Protein AF-A0A432V894-F1 (afdb_monomer)

Mean predicted aligned error: 10.82 Å

pLDDT: mean 79.36, std 17.81, range [42.53, 96.25]

Sequence (96 aa):
MSKANSSPTHTPSDAGKRVIPPALLRAILLACRISGTRQGAPARCRRQICRKERRCRATLDKAGDLHCPGGLKAETTDEVFDMLLFLYLLGQKRPI

Radius of gyration: 18.39 Å; Cα contacts (8 Å, |Δi|>4): 78; chains: 1; bounding box: 32×55×52 Å

Solvent-accessible surface area (backbone atoms only — not comparable to full-atom values): 5893 Å² total; per-residue (Å²): 139,85,83,84,82,82,76,83,80,81,73,83,77,84,67,75,82,76,76,74,53,70,68,59,51,52,50,52,52,49,36,43,21,53,41,26,29,75,73,44,23,10,76,61,26,76,52,64,67,24,44,74,69,61,37,37,78,56,42,65,50,95,88,66,48,84,46,46,89,33,51,73,58,77,67,36,56,57,55,32,49,51,53,52,50,50,53,52,54,59,61,68,75,54,86,132

Nearest PDB structures (foldseek):
  2zqk-assembly1_N  TM=4.034E-01  e=3.137E+00  Escherichia coli O157:H7

Foldseek 3Di:
DDDDDDDDDPDPPPPPPPPDPPVVLVLLQVLLFVLCLVVQLLVQAPDVVSVVVSTFPWDADPVRDTDTRSDDDPVSVVSSVVVVVVVVVVVVPDDD

Structure (mmCIF, N/CA/C/O backbone):
data_AF-A0A432V894-F1
#
_entry.id   AF-A0A432V894-F1
#
loop_
_atom_site.group_PDB
_atom_site.id
_atom_site.type_symbol
_atom_site.label_atom_id
_atom_site.label_alt_id
_atom_site.label_comp_id
_atom_site.label_asym_id
_atom_site.label_entity_id
_atom_site.label_seq_id
_atom_site.pdbx_PDB_ins_code
_atom_site.Cartn_x
_atom_site.Cartn_y
_atom_site.Cartn_z
_atom_site.occupancy
_atom_site.B_iso_or_equiv
_atom_site.auth_seq_id
_atom_site.auth_comp_id
_atom_site.auth_asym_id
_atom_site.auth_atom_id
_atom_site.pdbx_PDB_model_num
ATOM 1 N N . MET A 1 1 ? 4.468 -43.523 -27.314 1.00 42.53 1 MET A N 1
ATOM 2 C CA . MET A 1 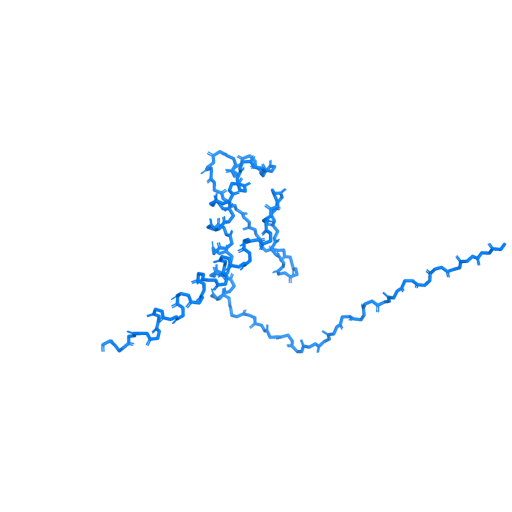1 ? 4.256 -43.636 -25.854 1.00 42.53 1 MET A CA 1
ATOM 3 C C . MET A 1 1 ? 4.014 -42.235 -25.305 1.00 42.53 1 MET A C 1
ATOM 5 O O . MET A 1 1 ? 4.971 -41.515 -25.061 1.00 42.53 1 MET A O 1
ATOM 9 N N . SER A 1 2 ? 2.753 -41.814 -25.201 1.00 43.56 2 SER A N 1
ATOM 10 C CA . SER A 1 2 ? 2.384 -40.463 -24.754 1.00 43.56 2 SER A CA 1
ATOM 11 C C . SER A 1 2 ? 2.003 -40.510 -23.276 1.00 43.56 2 SER A C 1
ATOM 13 O O . SER A 1 2 ? 1.021 -41.157 -22.922 1.00 43.56 2 SER A O 1
ATOM 15 N N . LYS A 1 3 ? 2.783 -39.863 -22.405 1.00 44.00 3 LYS A N 1
ATOM 16 C CA . LYS A 1 3 ? 2.411 -39.653 -20.999 1.00 44.00 3 LYS A CA 1
ATOM 17 C C . LYS A 1 3 ? 1.616 -38.352 -20.903 1.00 44.00 3 LYS A C 1
ATOM 19 O O . LYS A 1 3 ? 2.179 -37.274 -21.068 1.00 44.00 3 LYS A O 1
ATOM 24 N N . ALA A 1 4 ? 0.310 -38.467 -20.674 1.00 45.47 4 ALA A N 1
ATOM 25 C CA . ALA A 1 4 ? -0.543 -37.346 -20.302 1.00 45.47 4 ALA A CA 1
ATOM 26 C C . ALA A 1 4 ? -0.243 -36.973 -18.841 1.00 45.47 4 ALA A C 1
ATOM 28 O O . ALA A 1 4 ? -0.442 -37.787 -17.942 1.00 45.47 4 ALA A O 1
ATOM 29 N N . ASN A 1 5 ? 0.283 -35.768 -18.615 1.00 46.72 5 ASN A N 1
ATOM 30 C CA . ASN A 1 5 ? 0.465 -35.200 -17.282 1.00 46.72 5 ASN A CA 1
ATOM 31 C C . ASN A 1 5 ? -0.824 -34.464 -16.899 1.00 46.72 5 ASN A C 1
ATOM 33 O O . ASN A 1 5 ? -1.107 -33.383 -17.414 1.00 46.72 5 ASN A O 1
ATOM 37 N N . SER A 1 6 ? -1.615 -35.068 -16.017 1.00 44.97 6 SER A N 1
ATOM 38 C CA . SER A 1 6 ? -2.807 -34.462 -15.428 1.00 44.97 6 SER A CA 1
ATOM 39 C C . SER A 1 6 ? -2.374 -33.506 -14.314 1.00 44.97 6 SER A C 1
ATOM 41 O O . SER A 1 6 ? -2.030 -33.935 -13.214 1.00 44.97 6 SER A O 1
ATOM 43 N N . SER A 1 7 ? -2.360 -32.205 -14.595 1.00 48.00 7 SER A N 1
ATOM 44 C CA . SER A 1 7 ? -2.229 -31.180 -13.555 1.00 48.00 7 SER A CA 1
ATOM 45 C C . SER A 1 7 ? -3.495 -31.161 -12.686 1.00 48.00 7 SER A C 1
ATOM 47 O O . SER A 1 7 ? -4.595 -31.251 -13.237 1.00 48.00 7 SER A O 1
ATOM 49 N N . PRO A 1 8 ? -3.388 -31.032 -11.351 1.00 45.72 8 PRO A N 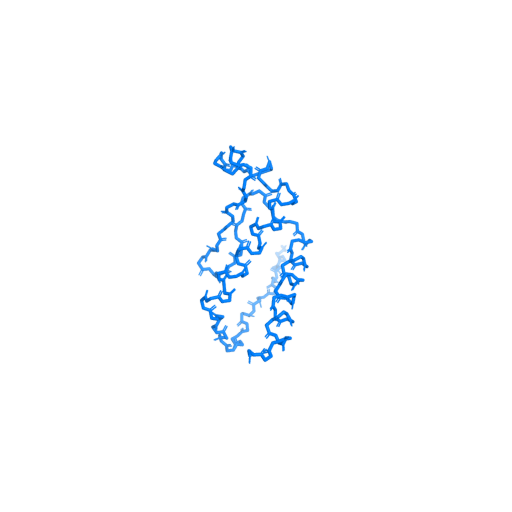1
ATOM 50 C CA . PRO A 1 8 ? -4.552 -30.973 -10.483 1.00 45.72 8 PRO A CA 1
ATOM 51 C C . PRO A 1 8 ? -5.294 -29.652 -10.700 1.00 45.72 8 PRO A C 1
ATOM 53 O O . PRO A 1 8 ? -4.741 -28.560 -10.560 1.00 45.72 8 PRO A O 1
ATOM 56 N N . THR A 1 9 ? -6.565 -29.767 -11.065 1.00 46.53 9 THR A N 1
ATOM 57 C CA . THR A 1 9 ? -7.508 -28.664 -11.202 1.00 46.53 9 THR A CA 1
ATOM 58 C C . THR A 1 9 ? -7.738 -28.053 -9.820 1.00 46.53 9 THR A C 1
ATOM 60 O O . THR A 1 9 ? -8.415 -28.645 -8.982 1.00 46.53 9 THR A O 1
ATOM 63 N N . HIS A 1 10 ? -7.167 -26.876 -9.555 1.00 47.16 10 HIS A N 1
ATOM 64 C CA . HIS A 1 10 ? -7.575 -26.058 -8.415 1.00 47.16 10 HIS A CA 1
ATOM 65 C C . HIS A 1 10 ? -9.043 -25.663 -8.616 1.00 47.16 10 HIS A C 1
ATOM 67 O O . HIS A 1 10 ? -9.355 -24.748 -9.372 1.00 47.16 10 HIS A O 1
ATOM 73 N N . THR A 1 11 ? -9.954 -26.372 -7.954 1.00 46.50 11 THR A N 1
ATOM 74 C CA . THR A 1 11 ? -11.329 -25.917 -7.741 1.00 46.50 11 THR A CA 1
ATOM 75 C C . THR A 1 11 ? -11.287 -24.611 -6.947 1.00 46.50 11 THR A C 1
ATOM 77 O O . THR A 1 11 ? -10.774 -24.623 -5.822 1.00 46.50 11 THR A O 1
ATOM 80 N N . PRO A 1 12 ? -11.797 -23.482 -7.473 1.00 46.56 12 PRO A N 1
ATOM 81 C CA . PRO A 1 12 ? -12.006 -22.305 -6.650 1.00 46.56 12 PRO A CA 1
ATOM 82 C C . PRO A 1 12 ? -13.098 -22.648 -5.633 1.00 46.56 12 PRO A C 1
ATOM 84 O O . PRO A 1 12 ? -14.243 -22.913 -5.985 1.00 46.56 12 PRO A O 1
ATOM 87 N N . SER A 1 13 ? -12.701 -22.726 -4.365 1.00 46.00 13 SER A N 1
ATO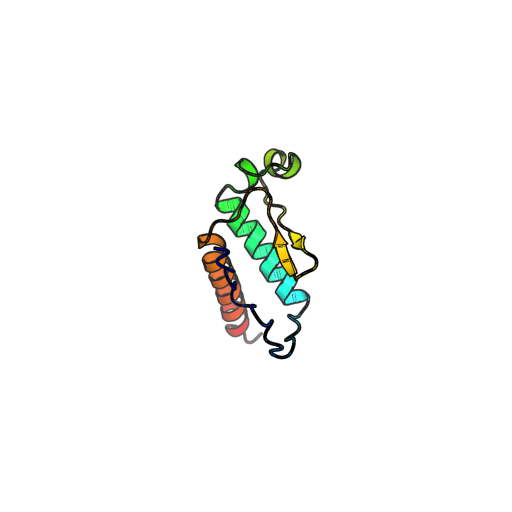M 88 C CA . SER A 1 13 ? -13.608 -22.904 -3.237 1.00 46.00 13 SER A CA 1
ATOM 89 C C . SER A 1 13 ? -14.512 -21.672 -3.138 1.00 46.00 13 SER A C 1
ATOM 91 O O . SER A 1 13 ? -14.034 -20.583 -2.814 1.00 46.00 13 SER A O 1
ATOM 93 N N . ASP A 1 14 ? -15.807 -21.844 -3.420 1.00 47.62 14 ASP A N 1
ATOM 94 C CA . ASP A 1 14 ? -16.893 -20.880 -3.178 1.00 47.62 14 ASP A CA 1
ATOM 95 C C . ASP A 1 14 ? -17.150 -20.715 -1.663 1.00 47.62 14 ASP A C 1
ATOM 97 O O . ASP A 1 14 ? -18.254 -20.885 -1.143 1.00 47.62 14 ASP A O 1
ATOM 101 N N . ALA A 1 15 ? -16.105 -20.379 -0.905 1.00 47.88 15 ALA A N 1
ATOM 102 C CA . ALA A 1 15 ? -16.247 -19.898 0.457 1.00 47.88 15 ALA A CA 1
ATOM 103 C C . ALA A 1 15 ? -16.897 -18.510 0.375 1.00 47.88 15 ALA A C 1
ATOM 105 O O . ALA A 1 15 ? -16.265 -17.559 -0.085 1.00 47.88 15 ALA A O 1
ATOM 106 N N . GLY A 1 16 ? -18.179 -18.431 0.759 1.00 44.97 16 GLY A N 1
ATOM 107 C CA . GLY A 1 16 ? -19.057 -17.268 0.612 1.00 44.97 16 GLY A CA 1
ATOM 108 C C . GLY A 1 16 ? -18.313 -15.937 0.643 1.00 44.97 16 GLY A C 1
ATOM 109 O O . GLY A 1 16 ? -17.682 -15.611 1.648 1.00 44.97 16 GLY A O 1
ATOM 110 N N . LYS A 1 17 ? -18.370 -15.205 -0.481 1.00 53.62 17 LYS A N 1
ATOM 111 C CA . LYS A 1 17 ? -17.689 -13.923 -0.714 1.00 53.62 17 LYS A CA 1
ATOM 112 C C . LYS A 1 17 ? -17.953 -12.967 0.448 1.00 53.62 17 LYS A C 1
ATOM 114 O O . LYS A 1 17 ? -18.917 -12.204 0.439 1.00 53.62 17 LYS A O 1
ATOM 119 N N . ARG A 1 18 ? -17.084 -12.992 1.459 1.00 56.59 18 ARG A N 1
ATOM 120 C CA . ARG A 1 18 ? -17.043 -11.977 2.506 1.00 56.59 18 ARG A CA 1
ATOM 121 C C . ARG A 1 18 ? -16.544 -10.714 1.829 1.00 56.59 18 ARG A C 1
ATOM 123 O O . ARG A 1 18 ? -15.352 -10.559 1.579 1.00 56.59 18 ARG A O 1
ATOM 130 N N . VAL A 1 19 ? -17.479 -9.851 1.451 1.00 72.06 19 VAL A N 1
ATOM 131 C CA . VAL A 1 19 ? -17.168 -8.561 0.842 1.00 72.06 19 VAL A CA 1
ATOM 132 C C . VAL A 1 19 ? -16.432 -7.732 1.890 1.00 72.06 19 VAL A C 1
ATOM 134 O O . VAL A 1 19 ? -17.012 -7.334 2.899 1.00 72.06 19 VAL A O 1
ATOM 137 N N . ILE A 1 20 ? -15.138 -7.503 1.670 1.00 76.06 20 ILE A N 1
ATOM 138 C CA . ILE A 1 20 ? -14.342 -6.610 2.512 1.00 76.06 20 ILE A CA 1
ATOM 139 C C . ILE A 1 20 ? -14.959 -5.205 2.406 1.00 76.06 20 ILE A C 1
ATOM 141 O O . ILE A 1 20 ? -15.119 -4.705 1.287 1.00 76.06 20 ILE A O 1
ATOM 145 N N . PRO A 1 21 ? -15.289 -4.536 3.529 1.00 86.12 21 PRO A N 1
ATOM 146 C CA . PRO A 1 21 ? -15.824 -3.183 3.491 1.00 86.12 21 PRO A CA 1
ATOM 147 C C . PRO A 1 21 ? -14.899 -2.234 2.709 1.00 86.12 21 PRO A C 1
ATOM 149 O O . PRO A 1 21 ? -13.683 -2.262 2.926 1.00 86.12 21 PRO A O 1
ATOM 152 N N . PRO A 1 22 ? -15.426 -1.334 1.855 1.00 86.06 22 PRO A N 1
ATOM 153 C CA . PRO A 1 22 ? -14.596 -0.448 1.034 1.00 86.06 22 PRO A CA 1
ATOM 154 C C . PRO A 1 22 ? -13.596 0.393 1.837 1.00 86.06 22 PRO A C 1
ATOM 156 O O . PRO A 1 22 ? -12.491 0.665 1.369 1.00 86.06 22 PRO A O 1
ATOM 159 N N . ALA A 1 23 ? -13.962 0.794 3.057 1.00 87.12 23 ALA A N 1
ATOM 160 C CA . ALA A 1 23 ? -13.077 1.525 3.961 1.00 87.12 23 ALA A CA 1
ATOM 161 C C . ALA A 1 23 ? -11.874 0.678 4.408 1.00 87.12 23 ALA A C 1
ATOM 163 O O . ALA A 1 23 ? -10.740 1.151 4.352 1.00 87.12 23 ALA A O 1
ATOM 164 N N . LEU A 1 24 ? -12.108 -0.586 4.774 1.00 86.25 24 LEU A N 1
ATOM 165 C CA . LEU A 1 24 ? -11.049 -1.521 5.153 1.00 86.25 24 LEU A CA 1
ATOM 166 C C . LEU A 1 24 ? -10.133 -1.817 3.960 1.00 86.25 24 LEU A C 1
ATOM 168 O O . LEU A 1 24 ? -8.914 -1.793 4.098 1.00 86.25 24 LEU A O 1
ATOM 172 N N . LEU A 1 25 ? -10.704 -1.984 2.766 1.00 87.31 25 LEU A N 1
ATOM 173 C CA . LEU A 1 25 ? -9.929 -2.184 1.543 1.00 87.31 25 LEU A CA 1
ATOM 174 C C . LEU A 1 25 ? -9.013 -0.988 1.230 1.00 87.31 25 LEU A C 1
ATOM 176 O O . LEU A 1 25 ? -7.848 -1.162 0.870 1.00 87.31 25 LEU A O 1
ATOM 180 N N . ARG A 1 26 ? -9.513 0.242 1.409 1.00 89.25 26 ARG A N 1
ATOM 181 C CA . ARG A 1 26 ? -8.707 1.466 1.267 1.00 89.25 26 ARG A CA 1
ATOM 182 C C . ARG A 1 26 ? -7.599 1.543 2.315 1.00 89.25 26 ARG A C 1
ATOM 184 O O . ARG A 1 26 ? -6.492 1.950 1.967 1.00 89.25 26 ARG A O 1
ATOM 191 N N . ALA A 1 27 ? -7.878 1.150 3.558 1.00 90.88 27 ALA A N 1
ATOM 192 C CA . ALA A 1 27 ? -6.888 1.120 4.632 1.00 90.88 27 ALA A CA 1
ATOM 193 C C . ALA A 1 27 ? -5.765 0.113 4.338 1.00 90.88 27 ALA A C 1
ATOM 195 O O . ALA A 1 27 ? -4.595 0.484 4.406 1.00 90.88 27 ALA A O 1
ATOM 196 N N . ILE A 1 28 ? -6.111 -1.107 3.909 1.00 90.31 28 ILE A N 1
ATOM 197 C CA . ILE A 1 28 ? -5.149 -2.127 3.461 1.00 90.31 28 ILE A CA 1
ATOM 198 C C . ILE A 1 28 ? -4.285 -1.566 2.328 1.00 90.31 28 ILE A C 1
ATOM 200 O O . ILE A 1 28 ? -3.059 -1.577 2.410 1.00 90.31 28 ILE A O 1
ATOM 204 N N . LEU A 1 29 ? -4.905 -0.999 1.288 1.00 91.94 29 LEU A N 1
ATOM 205 C CA . LEU A 1 29 ? -4.168 -0.456 0.147 1.00 91.94 29 LEU A CA 1
ATOM 206 C C . LEU A 1 29 ? -3.223 0.685 0.550 1.00 91.94 29 LEU A C 1
ATOM 208 O O . LEU A 1 29 ? -2.115 0.793 0.019 1.00 91.94 29 LEU A O 1
ATOM 212 N N . LEU A 1 30 ? -3.647 1.544 1.477 1.00 93.69 30 LEU A N 1
ATOM 213 C CA . LEU A 1 30 ? -2.810 2.613 2.008 1.00 93.69 30 LEU A CA 1
ATOM 214 C C . LEU A 1 30 ? -1.624 2.051 2.799 1.00 93.69 30 LEU A C 1
ATOM 216 O O . LEU A 1 30 ? -0.492 2.455 2.538 1.00 93.69 30 LEU A O 1
ATOM 220 N N . ALA A 1 31 ? -1.863 1.093 3.694 1.00 93.56 31 ALA A N 1
ATOM 221 C CA . ALA A 1 31 ? -0.817 0.419 4.456 1.00 93.56 31 ALA A CA 1
ATOM 222 C C . ALA A 1 31 ? 0.215 -0.237 3.520 1.00 93.56 31 ALA A C 1
ATOM 224 O O . ALA A 1 31 ? 1.416 -0.011 3.668 1.00 93.56 31 ALA A O 1
ATOM 225 N N . CYS A 1 32 ? -0.235 -0.924 2.465 1.00 92.06 32 CYS A N 1
ATOM 226 C CA . CYS A 1 32 ? 0.645 -1.521 1.458 1.00 92.06 32 CYS A CA 1
ATOM 227 C C . CYS A 1 32 ? 1.519 -0.479 0.751 1.00 92.06 32 CYS A C 1
ATOM 229 O O . CYS A 1 32 ? 2.692 -0.720 0.459 1.00 92.06 32 CYS A O 1
ATOM 231 N N . ARG A 1 33 ? 0.965 0.703 0.454 1.00 94.56 33 ARG A N 1
ATOM 232 C CA . ARG A 1 33 ? 1.728 1.802 -0.155 1.00 94.56 33 ARG A CA 1
ATOM 233 C C . ARG A 1 33 ? 2.759 2.369 0.812 1.00 94.56 33 ARG A C 1
ATOM 235 O O . ARG A 1 33 ? 3.870 2.669 0.377 1.00 94.56 33 ARG A O 1
ATOM 242 N N . ILE A 1 34 ? 2.418 2.509 2.091 1.00 94.19 34 ILE A N 1
ATOM 243 C CA . ILE A 1 34 ? 3.338 2.991 3.129 1.00 94.19 34 ILE A CA 1
ATOM 244 C C . ILE A 1 34 ? 4.496 2.005 3.285 1.00 94.19 34 ILE A C 1
ATOM 246 O O . ILE A 1 34 ? 5.648 2.387 3.072 1.00 94.19 34 ILE A O 1
ATOM 250 N N . SER A 1 35 ? 4.190 0.737 3.558 1.00 93.75 35 SER A N 1
ATOM 251 C CA . SER A 1 35 ? 5.191 -0.319 3.721 1.00 93.75 35 SER A CA 1
ATOM 252 C C . SER A 1 35 ? 6.047 -0.480 2.460 1.00 93.75 35 SER A C 1
ATOM 254 O O . SER A 1 35 ? 7.270 -0.356 2.508 1.00 93.75 35 SER A O 1
ATOM 256 N N . GLY A 1 36 ? 5.422 -0.585 1.283 1.00 92.31 36 GLY A N 1
ATOM 257 C CA . GLY A 1 36 ? 6.145 -0.665 0.015 1.00 92.31 36 GLY A CA 1
ATOM 258 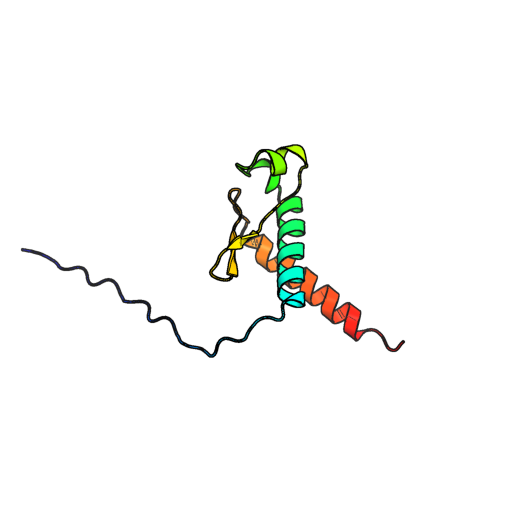C C . GLY A 1 36 ? 7.062 0.538 -0.231 1.00 92.31 36 GLY A C 1
ATOM 259 O O . GLY A 1 36 ? 8.165 0.377 -0.752 1.00 92.31 36 GLY A O 1
ATOM 260 N N . THR A 1 37 ? 6.652 1.746 0.167 1.00 93.75 37 THR A N 1
ATOM 261 C CA . THR A 1 37 ? 7.516 2.936 0.088 1.00 93.75 37 THR A CA 1
ATOM 262 C C . THR A 1 37 ? 8.729 2.801 1.004 1.00 93.75 37 THR A C 1
ATOM 264 O O . THR A 1 37 ? 9.850 3.003 0.537 1.00 93.75 37 THR A O 1
ATOM 267 N N . ARG A 1 38 ? 8.527 2.402 2.267 1.00 92.56 38 ARG A N 1
ATOM 268 C CA . ARG A 1 38 ? 9.610 2.191 3.244 1.00 92.56 38 ARG A CA 1
ATOM 269 C C . ARG A 1 38 ? 10.601 1.120 2.794 1.00 92.56 38 ARG A C 1
ATOM 271 O O . ARG A 1 38 ? 11.802 1.302 2.939 1.00 92.56 38 ARG A O 1
ATOM 278 N N . GLN A 1 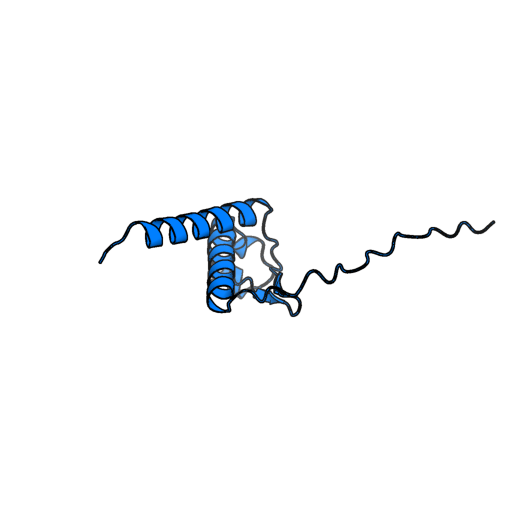39 ? 10.114 0.055 2.167 1.00 90.44 39 GLN A N 1
ATOM 279 C CA . GLN A 1 39 ? 10.935 -1.047 1.659 1.00 90.44 39 GLN A CA 1
ATOM 280 C C . GLN A 1 39 ? 11.604 -0.759 0.302 1.00 90.44 39 GLN A C 1
ATOM 282 O O . GLN A 1 39 ? 12.122 -1.676 -0.346 1.00 90.44 39 GLN A O 1
ATOM 287 N N . GLY A 1 40 ? 11.553 0.484 -0.187 1.00 90.94 40 GLY A N 1
ATOM 288 C CA . GLY A 1 40 ? 12.228 0.886 -1.420 1.00 90.94 40 GLY A CA 1
ATOM 289 C C . GLY A 1 40 ? 11.549 0.410 -2.708 1.00 90.94 40 GLY A C 1
ATOM 290 O O . GLY A 1 40 ? 12.165 0.477 -3.774 1.00 90.94 40 GLY A O 1
ATOM 291 N N . ALA A 1 41 ? 10.277 -0.016 -2.666 1.00 91.44 41 ALA A N 1
ATOM 292 C CA . ALA A 1 41 ? 9.517 -0.365 -3.871 1.00 91.44 41 ALA A CA 1
ATOM 293 C C . ALA A 1 41 ? 9.549 0.724 -4.964 1.00 91.44 41 ALA A C 1
ATOM 295 O O . ALA A 1 41 ? 9.639 0.364 -6.139 1.00 91.44 41 ALA A O 1
ATOM 296 N N . PRO A 1 42 ? 9.532 2.038 -4.645 1.00 92.88 42 PRO A N 1
ATOM 297 C CA . PRO A 1 42 ? 9.616 3.084 -5.658 1.00 92.88 42 PRO A CA 1
ATOM 298 C C . PRO A 1 42 ? 10.867 3.000 -6.532 1.00 92.88 42 PRO A C 1
ATOM 300 O O . PRO A 1 42 ? 10.747 3.196 -7.736 1.00 92.88 42 PRO A O 1
ATOM 303 N N . ALA A 1 43 ? 12.029 2.668 -5.958 1.00 90.94 43 ALA A N 1
ATOM 304 C CA . ALA A 1 43 ? 13.305 2.607 -6.675 1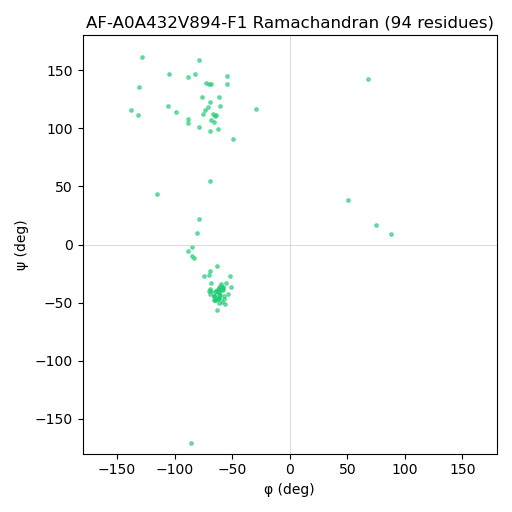.00 90.94 43 ALA A CA 1
ATOM 305 C C . ALA A 1 43 ? 13.363 1.434 -7.668 1.00 90.94 43 ALA A C 1
ATOM 307 O O . ALA A 1 43 ? 13.858 1.591 -8.781 1.00 90.94 43 ALA A O 1
ATOM 308 N N . ARG A 1 44 ? 12.790 0.284 -7.291 1.00 90.81 44 ARG A N 1
ATOM 309 C CA . ARG A 1 44 ? 12.698 -0.926 -8.132 1.00 90.81 44 ARG A CA 1
ATOM 310 C C . ARG A 1 44 ? 11.496 -0.939 -9.085 1.00 90.81 44 ARG A C 1
ATOM 312 O O . ARG A 1 44 ? 11.401 -1.792 -9.963 1.00 90.81 44 ARG A O 1
ATOM 319 N N . CYS A 1 45 ? 10.556 -0.006 -8.935 1.00 91.94 45 CYS A N 1
ATOM 320 C CA . CYS A 1 45 ? 9.353 0.046 -9.759 1.00 91.94 45 CYS A CA 1
ATOM 321 C C . CYS A 1 45 ? 9.649 0.514 -11.189 1.00 91.94 45 CYS A C 1
ATOM 323 O O . CYS A 1 45 ? 10.371 1.488 -11.415 1.00 91.94 45 CYS A O 1
ATOM 325 N N . ARG A 1 46 ? 9.010 -0.131 -12.176 1.00 90.50 46 ARG A N 1
ATOM 326 C CA . ARG A 1 46 ? 9.104 0.254 -13.596 1.00 90.50 46 ARG A CA 1
ATOM 327 C C . ARG A 1 46 ? 8.399 1.582 -13.910 1.00 90.50 46 ARG A C 1
ATOM 329 O O . ARG A 1 46 ? 8.809 2.272 -14.840 1.00 90.50 46 ARG A O 1
ATOM 336 N N . ARG A 1 47 ? 7.382 1.974 -13.127 1.00 93.00 47 ARG A N 1
ATOM 337 C CA . ARG A 1 47 ? 6.614 3.219 -13.323 1.00 93.00 47 ARG A CA 1
ATOM 338 C C . ARG A 1 47 ? 7.468 4.443 -12.959 1.00 93.00 47 ARG A C 1
ATOM 340 O O . ARG A 1 47 ? 7.820 4.623 -11.794 1.00 93.00 47 ARG A O 1
ATOM 347 N N . GLN A 1 48 ? 7.729 5.324 -13.929 1.00 93.69 48 GLN A N 1
ATOM 348 C CA . GLN A 1 48 ? 8.567 6.520 -13.738 1.00 93.69 48 GLN A CA 1
ATOM 349 C C . GLN A 1 48 ? 8.046 7.448 -12.632 1.00 93.69 48 GLN A C 1
ATOM 351 O O . GLN A 1 48 ? 8.837 7.967 -11.849 1.00 93.69 48 GLN A O 1
ATOM 356 N N . ILE A 1 49 ? 6.724 7.601 -12.511 1.00 94.25 49 ILE A N 1
ATOM 357 C CA . ILE A 1 49 ? 6.110 8.434 -11.468 1.00 94.25 49 ILE A CA 1
ATOM 358 C C . ILE A 1 49 ? 6.436 7.947 -10.047 1.00 94.25 49 ILE A C 1
ATOM 360 O O . ILE A 1 49 ? 6.689 8.765 -9.169 1.00 94.25 49 ILE A O 1
ATOM 364 N N . CYS A 1 50 ? 6.519 6.627 -9.824 1.00 94.06 50 CYS A N 1
ATOM 365 C CA . CYS A 1 50 ? 6.885 6.073 -8.515 1.00 94.06 50 CYS A CA 1
ATOM 366 C C . CYS A 1 50 ? 8.334 6.430 -8.163 1.00 94.06 50 CYS A C 1
ATOM 368 O O . CYS A 1 50 ? 8.596 6.888 -7.055 1.00 94.06 50 CYS A O 1
ATOM 370 N N . ARG A 1 51 ? 9.258 6.287 -9.126 1.00 93.81 51 ARG A N 1
ATOM 371 C CA . ARG A 1 51 ? 10.670 6.664 -8.956 1.00 93.81 51 ARG A CA 1
ATOM 372 C C . ARG A 1 51 ? 10.830 8.161 -8.687 1.00 93.81 51 ARG A C 1
ATOM 374 O O . ARG A 1 51 ? 11.524 8.532 -7.746 1.00 93.81 51 ARG A O 1
ATOM 381 N N . LYS A 1 52 ? 10.156 9.007 -9.478 1.00 96.25 52 LYS A N 1
ATOM 382 C CA . LYS A 1 52 ? 10.237 10.475 -9.381 1.00 96.25 52 LYS A CA 1
ATOM 383 C C . LYS A 1 52 ? 9.763 10.990 -8.023 1.00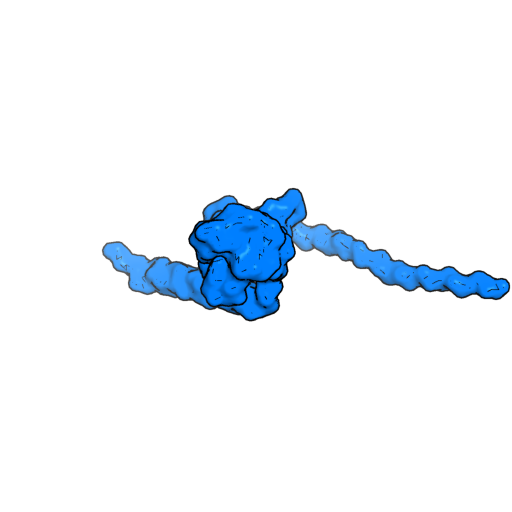 96.25 52 LYS A C 1
ATOM 385 O O . LYS A 1 52 ? 10.433 11.811 -7.414 1.00 96.25 52 LYS A O 1
ATOM 390 N N . GLU A 1 53 ? 8.626 10.498 -7.542 1.00 95.81 53 GLU A N 1
ATOM 391 C CA . GLU A 1 53 ? 8.027 10.964 -6.284 1.00 95.81 53 GLU A CA 1
ATOM 392 C C . GLU A 1 53 ? 8.528 10.209 -5.052 1.00 95.81 53 GLU A C 1
ATOM 394 O O . GLU A 1 53 ? 8.144 10.545 -3.934 1.00 95.81 53 GLU A O 1
ATOM 399 N N . ARG A 1 54 ? 9.340 9.161 -5.247 1.00 94.06 54 ARG A N 1
ATOM 400 C CA . ARG A 1 54 ? 9.775 8.230 -4.196 1.00 94.06 54 ARG A CA 1
ATOM 401 C C . ARG A 1 54 ? 8.602 7.677 -3.377 1.00 94.06 54 ARG A C 1
ATOM 403 O O . ARG A 1 54 ? 8.707 7.501 -2.168 1.00 94.06 54 ARG A O 1
ATOM 410 N N . ARG A 1 55 ? 7.474 7.391 -4.037 1.00 94.00 55 ARG A N 1
ATOM 411 C CA . ARG A 1 55 ? 6.241 6.887 -3.408 1.00 94.00 55 ARG A CA 1
ATOM 412 C C . ARG A 1 55 ? 5.700 5.670 -4.140 1.00 94.00 55 ARG A C 1
ATOM 414 O O . ARG A 1 55 ? 5.634 5.640 -5.370 1.00 94.00 55 ARG A O 1
ATOM 421 N N . CYS A 1 56 ? 5.296 4.656 -3.380 1.00 93.19 56 CYS A N 1
ATOM 422 C CA . CYS A 1 56 ? 4.659 3.467 -3.926 1.00 93.19 56 CYS A CA 1
ATOM 423 C C . CYS A 1 56 ? 3.209 3.793 -4.296 1.00 93.19 56 CYS A C 1
ATOM 425 O O . CYS A 1 56 ? 2.431 4.276 -3.475 1.00 93.19 56 CYS A O 1
ATOM 427 N N . ARG A 1 57 ? 2.835 3.502 -5.545 1.00 93.75 57 ARG A N 1
ATOM 428 C CA . ARG A 1 57 ? 1.475 3.681 -6.074 1.00 93.75 57 ARG A CA 1
ATOM 429 C C . ARG A 1 57 ? 0.852 2.330 -6.438 1.00 93.75 57 ARG A C 1
ATOM 431 O O . ARG A 1 57 ? 0.277 2.189 -7.517 1.00 93.75 57 ARG A O 1
ATOM 438 N N . ALA A 1 58 ? 1.025 1.328 -5.570 1.00 91.19 58 ALA A N 1
ATOM 439 C CA . ALA A 1 58 ? 0.372 0.029 -5.718 1.00 91.19 58 ALA A CA 1
ATOM 440 C C . ALA A 1 58 ? -1.151 0.205 -5.853 1.00 91.19 58 ALA A C 1
ATOM 442 O O . ALA A 1 58 ? -1.746 1.130 -5.279 1.00 91.19 58 ALA A O 1
ATOM 443 N N . THR A 1 59 ? -1.764 -0.653 -6.656 1.00 91.31 59 THR A N 1
ATOM 444 C CA . THR A 1 59 ? -3.198 -0.651 -6.968 1.00 91.31 59 THR A CA 1
ATOM 445 C C . THR A 1 59 ? -3.760 -2.038 -6.729 1.00 91.31 59 THR A C 1
ATOM 447 O O . THR A 1 59 ? -2.998 -2.994 -6.698 1.00 91.31 59 THR A O 1
ATOM 450 N N . LEU A 1 60 ? -5.074 -2.149 -6.585 1.00 85.19 60 LEU A N 1
ATOM 451 C CA . LEU A 1 60 ? -5.741 -3.443 -6.658 1.00 85.19 60 LEU A CA 1
ATOM 452 C C . LEU A 1 60 ? -6.092 -3.727 -8.118 1.00 85.19 60 LEU A C 1
ATOM 454 O O . LEU A 1 60 ? -6.383 -2.789 -8.867 1.00 85.19 60 LEU A O 1
ATOM 458 N N . ASP A 1 61 ? -6.018 -4.982 -8.531 1.00 83.69 61 ASP A N 1
ATOM 459 C CA . ASP A 1 61 ? -6.540 -5.409 -9.823 1.00 83.69 61 ASP A CA 1
ATOM 460 C C . ASP A 1 61 ? -8.043 -5.742 -9.748 1.00 83.69 61 ASP A C 1
ATOM 462 O O . ASP A 1 61 ? -8.723 -5.448 -8.763 1.00 83.69 61 ASP A O 1
ATOM 466 N N . LYS A 1 62 ? -8.587 -6.322 -10.825 1.00 76.75 62 LYS A N 1
ATOM 467 C CA . LYS A 1 62 ? -10.011 -6.682 -10.915 1.00 76.75 62 LYS A CA 1
ATOM 468 C C . LYS A 1 62 ? -10.403 -7.840 -9.989 1.00 76.75 62 LYS A C 1
ATOM 470 O O . LYS A 1 62 ? -11.584 -7.956 -9.675 1.00 76.75 62 LYS A O 1
ATOM 475 N N . ALA A 1 63 ? -9.450 -8.678 -9.584 1.00 78.31 63 ALA A N 1
ATOM 476 C CA . ALA A 1 63 ? -9.663 -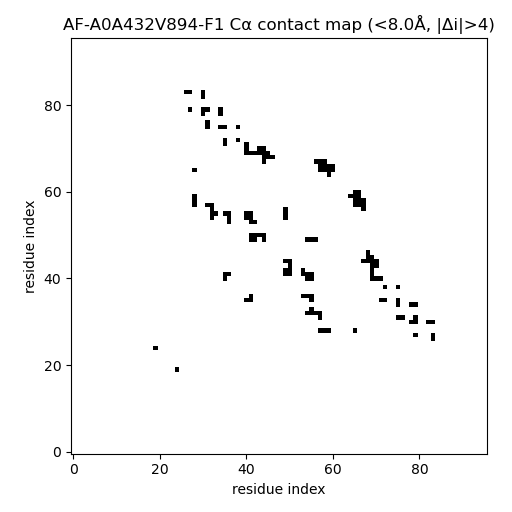9.747 -8.613 1.00 78.31 63 ALA A CA 1
ATOM 477 C C . ALA A 1 63 ? -9.584 -9.227 -7.166 1.00 78.31 63 ALA A C 1
ATOM 479 O O . ALA A 1 63 ? -10.015 -9.910 -6.241 1.00 78.31 63 ALA A O 1
ATOM 480 N N . GLY A 1 64 ? -9.106 -7.992 -6.978 1.00 72.56 64 GLY A N 1
ATOM 481 C CA . GLY A 1 64 ? -8.852 -7.415 -5.664 1.00 72.56 64 GLY A CA 1
ATOM 482 C C . GLY A 1 64 ? -7.448 -7.721 -5.150 1.00 72.56 64 GLY A C 1
ATOM 483 O O . GLY A 1 64 ? -7.153 -7.398 -4.000 1.00 72.56 64 GLY A O 1
ATOM 484 N N . ASP A 1 65 ? -6.578 -8.282 -5.993 1.00 80.62 65 ASP A N 1
ATOM 485 C CA . ASP A 1 65 ? -5.205 -8.596 -5.634 1.00 80.62 65 ASP A CA 1
ATOM 486 C C . ASP A 1 65 ? -4.312 -7.364 -5.750 1.00 80.62 65 ASP A C 1
ATOM 488 O O . ASP A 1 65 ? -4.488 -6.473 -6.591 1.00 80.62 65 ASP A O 1
ATOM 492 N N . LEU A 1 66 ? -3.320 -7.298 -4.867 1.00 83.62 66 LEU A N 1
ATOM 493 C CA . LEU A 1 66 ? -2.399 -6.178 -4.791 1.00 83.62 66 LEU A CA 1
ATOM 494 C C . LEU A 1 66 ? -1.380 -6.229 -5.933 1.00 83.62 66 LEU A C 1
ATOM 496 O O . LEU A 1 66 ? -0.468 -7.051 -5.959 1.00 83.62 66 LEU A O 1
ATOM 500 N N . HIS A 1 67 ? -1.477 -5.268 -6.843 1.00 85.31 67 HIS A N 1
ATOM 501 C CA . HIS A 1 67 ? -0.613 -5.154 -8.004 1.00 85.31 67 HIS A CA 1
ATOM 502 C C . HIS A 1 67 ? 0.415 -4.018 -7.860 1.00 85.31 67 HIS A C 1
ATOM 504 O O . HIS A 1 67 ? 0.085 -2.825 -7.794 1.00 85.31 67 HIS A O 1
ATOM 510 N N . CYS A 1 68 ? 1.700 -4.384 -7.887 1.00 85.31 68 CYS A N 1
ATOM 511 C CA . CYS A 1 68 ? 2.833 -3.461 -7.943 1.00 85.31 68 CYS A CA 1
ATOM 512 C C . CYS A 1 68 ? 3.899 -3.976 -8.929 1.00 85.31 68 CYS A C 1
ATOM 514 O O . CYS A 1 68 ? 4.545 -4.982 -8.641 1.00 85.31 68 CYS A O 1
ATOM 516 N N . PRO A 1 69 ? 4.182 -3.269 -10.044 1.00 78.56 69 PRO A N 1
ATOM 517 C CA . PRO A 1 69 ? 5.204 -3.697 -11.009 1.00 78.56 69 PRO A CA 1
ATOM 518 C C . PRO A 1 69 ? 6.634 -3.741 -10.459 1.00 78.56 69 PRO A C 1
ATOM 520 O O . PRO A 1 69 ? 7.508 -4.331 -11.082 1.00 78.56 69 PRO A O 1
ATOM 523 N N . GLY A 1 70 ? 6.899 -3.062 -9.338 1.00 73.56 70 GLY A N 1
ATOM 524 C CA . GLY A 1 70 ? 8.186 -3.126 -8.641 1.00 73.56 70 GLY A CA 1
ATOM 525 C C . GLY A 1 70 ? 8.312 -4.305 -7.682 1.00 73.56 70 GLY A C 1
ATOM 526 O O . GLY A 1 70 ? 9.349 -4.431 -7.040 1.00 73.56 70 GLY A O 1
ATOM 527 N N . GLY A 1 71 ? 7.265 -5.121 -7.540 1.00 80.25 71 GLY A N 1
ATOM 528 C CA . GLY A 1 71 ? 7.179 -6.154 -6.517 1.00 80.25 71 GLY A CA 1
ATOM 529 C C . GLY A 1 71 ? 7.059 -5.569 -5.107 1.00 80.25 71 GLY A C 1
ATOM 530 O O . GLY A 1 71 ? 7.678 -4.559 -4.746 1.00 80.25 71 GLY A O 1
ATOM 531 N N . LEU A 1 72 ? 6.253 -6.219 -4.282 1.00 82.19 72 LEU A N 1
ATOM 532 C CA . LEU A 1 72 ? 6.254 -6.021 -2.835 1.00 82.19 72 LEU A CA 1
ATOM 533 C C . LEU A 1 72 ? 6.952 -7.222 -2.205 1.00 82.19 72 LEU A C 1
ATOM 535 O O . LEU A 1 72 ? 6.921 -8.312 -2.776 1.00 82.19 72 LEU A O 1
ATOM 539 N N . LYS A 1 73 ? 7.662 -7.006 -1.097 1.00 84.44 73 LYS A N 1
ATOM 540 C CA . LYS A 1 73 ? 8.312 -8.122 -0.404 1.00 84.44 73 LYS A CA 1
ATOM 541 C C . LYS A 1 73 ? 7.262 -8.859 0.422 1.00 84.44 73 LYS A C 1
ATOM 543 O O . LYS A 1 73 ? 6.252 -8.261 0.783 1.00 84.44 73 LYS A O 1
ATOM 548 N N . ALA A 1 74 ? 7.526 -10.117 0.768 1.00 82.38 74 ALA A N 1
ATOM 549 C CA . ALA A 1 74 ? 6.653 -10.880 1.663 1.00 82.38 74 ALA A CA 1
ATOM 550 C C . ALA A 1 74 ? 6.400 -10.122 2.983 1.00 82.38 74 ALA A C 1
ATOM 552 O O . ALA A 1 74 ? 5.249 -9.955 3.378 1.00 82.38 74 ALA A O 1
ATOM 553 N N . GLU A 1 75 ? 7.463 -9.523 3.533 1.00 87.00 75 GLU A N 1
ATOM 554 C CA . GLU A 1 75 ? 7.480 -8.648 4.719 1.00 87.00 75 GLU A CA 1
ATOM 555 C C . GLU A 1 75 ? 6.464 -7.491 4.659 1.00 87.00 75 GLU A C 1
ATOM 557 O O . GLU A 1 75 ? 6.029 -6.985 5.688 1.00 87.00 75 GLU A O 1
ATOM 562 N N . THR A 1 76 ? 6.077 -7.027 3.459 1.00 85.44 76 THR A N 1
ATOM 563 C CA . THR A 1 76 ? 5.053 -5.977 3.312 1.00 85.44 76 THR A CA 1
ATOM 564 C C . THR A 1 76 ? 3.719 -6.417 3.921 1.00 85.44 76 THR A C 1
ATOM 566 O O . THR A 1 76 ? 2.988 -5.588 4.452 1.00 85.44 76 THR A O 1
ATOM 569 N N . THR A 1 77 ? 3.391 -7.707 3.842 1.00 85.38 77 THR A N 1
ATOM 570 C CA . THR A 1 77 ? 2.122 -8.247 4.348 1.00 85.38 77 THR A CA 1
ATOM 571 C C . THR A 1 77 ? 2.072 -8.197 5.871 1.00 85.38 77 THR A C 1
ATOM 573 O O . THR A 1 77 ? 1.062 -7.764 6.424 1.00 85.38 77 THR A O 1
ATOM 576 N N . ASP A 1 78 ? 3.175 -8.556 6.530 1.00 89.38 78 ASP A N 1
ATOM 577 C CA . ASP A 1 78 ? 3.292 -8.534 7.990 1.00 89.38 78 ASP A CA 1
ATOM 578 C C . ASP A 1 78 ? 3.186 -7.096 8.513 1.00 89.38 78 ASP A C 1
ATOM 580 O O . ASP A 1 78 ? 2.344 -6.799 9.357 1.00 89.38 78 ASP A O 1
ATOM 584 N N . GLU A 1 79 ? 3.926 -6.158 7.907 1.00 90.69 79 GLU A N 1
ATOM 585 C CA . GLU A 1 79 ? 3.853 -4.736 8.272 1.00 90.69 79 GLU A CA 1
ATOM 586 C C . GLU A 1 79 ? 2.445 -4.145 8.081 1.00 90.69 79 GLU A C 1
ATOM 588 O O . GLU A 1 79 ? 2.013 -3.272 8.838 1.00 90.69 79 GLU A O 1
ATOM 593 N N . VAL A 1 80 ? 1.718 -4.585 7.050 1.00 90.75 80 VAL A N 1
ATOM 594 C CA . VAL A 1 80 ? 0.324 -4.179 6.817 1.00 90.75 80 VAL A CA 1
ATOM 595 C C . VAL A 1 80 ? -0.581 -4.698 7.923 1.00 90.75 80 VAL A C 1
ATOM 597 O O . VAL A 1 80 ? -1.413 -3.938 8.422 1.00 90.75 80 VAL A O 1
ATOM 600 N N . PHE A 1 81 ? -0.408 -5.955 8.324 1.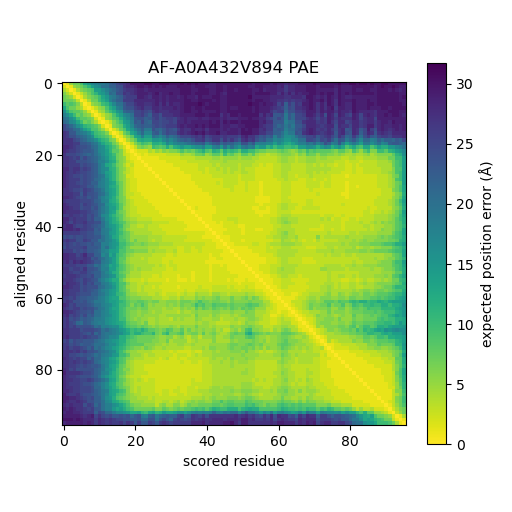00 90.62 81 PHE A N 1
ATOM 601 C CA . PHE A 1 81 ? -1.158 -6.543 9.425 1.00 90.62 81 PHE A CA 1
ATOM 602 C C . PHE A 1 81 ? -0.899 -5.796 10.736 1.00 90.62 81 PHE A C 1
ATOM 604 O O . PHE A 1 81 ? -1.854 -5.404 11.407 1.00 90.62 81 PHE A O 1
ATOM 611 N N . ASP A 1 82 ? 0.365 -5.499 11.039 1.00 92.38 82 ASP A N 1
ATOM 612 C CA . ASP A 1 82 ? 0.767 -4.748 12.230 1.00 92.38 82 ASP A CA 1
ATOM 613 C C . ASP A 1 82 ? 0.157 -3.343 12.257 1.00 92.38 82 ASP A C 1
ATOM 615 O O . ASP A 1 82 ? -0.369 -2.905 13.282 1.00 92.38 82 ASP A O 1
ATOM 619 N N . MET A 1 83 ? 0.162 -2.633 11.122 1.00 93.50 83 MET A N 1
ATOM 620 C CA . MET A 1 83 ? -0.465 -1.311 11.013 1.00 93.50 83 MET A CA 1
ATOM 621 C C . MET A 1 83 ? -1.974 -1.366 11.273 1.00 93.50 83 MET A C 1
ATOM 623 O O . MET A 1 83 ? -2.514 -0.510 11.976 1.00 93.50 83 MET A O 1
ATOM 627 N N . LEU A 1 84 ? -2.670 -2.359 10.717 1.00 91.50 84 LEU A N 1
ATOM 628 C CA . LEU A 1 84 ? -4.115 -2.507 10.901 1.00 91.50 84 LEU A CA 1
ATOM 629 C C . LEU A 1 84 ? -4.463 -2.924 12.332 1.00 91.50 84 LEU A C 1
ATOM 631 O O . LEU A 1 84 ? -5.408 -2.383 12.908 1.00 91.50 84 LEU A O 1
ATOM 635 N N . LEU A 1 85 ? -3.678 -3.826 12.922 1.00 91.44 85 LEU A N 1
ATOM 636 C CA . LEU A 1 85 ? -3.819 -4.228 14.317 1.00 91.44 85 LEU A CA 1
ATOM 637 C C . LEU A 1 85 ? -3.593 -3.037 15.251 1.00 91.44 85 LEU A C 1
ATOM 639 O O . LEU A 1 85 ? -4.402 -2.799 16.145 1.00 91.44 85 LEU A O 1
ATOM 643 N N . PHE A 1 86 ? -2.545 -2.246 15.015 1.00 91.25 86 PHE A N 1
ATOM 644 C CA . PHE A 1 86 ? -2.282 -1.030 15.778 1.00 91.25 86 PHE A CA 1
ATOM 645 C C . PHE A 1 86 ? -3.465 -0.054 15.718 1.00 91.25 86 PHE A C 1
ATOM 647 O O . PHE A 1 86 ? -3.912 0.428 16.758 1.00 91.25 86 PHE A O 1
ATOM 654 N N . LEU A 1 87 ? -4.015 0.202 14.525 1.00 88.75 87 LEU A N 1
ATOM 655 C CA . LEU A 1 87 ? -5.177 1.081 14.356 1.00 88.75 87 LEU A CA 1
ATOM 656 C C . LEU A 1 87 ? -6.422 0.545 15.075 1.00 88.75 87 LEU A C 1
ATOM 658 O O . LEU A 1 87 ? -7.145 1.316 15.705 1.00 88.75 87 LEU A O 1
ATOM 662 N N . TYR A 1 88 ? -6.656 -0.767 15.014 1.00 88.12 88 TYR A N 1
ATOM 663 C CA . TYR A 1 88 ? -7.748 -1.416 15.733 1.00 88.12 88 TYR A CA 1
ATOM 664 C C . TYR A 1 88 ? -7.604 -1.246 17.250 1.00 88.12 88 TYR A C 1
ATOM 666 O O . TYR A 1 88 ? -8.527 -0.770 17.910 1.00 88.12 88 TYR A O 1
ATOM 674 N N . LEU A 1 89 ? -6.426 -1.559 17.798 1.00 90.12 89 LEU A N 1
ATOM 675 C CA . LEU A 1 89 ? -6.142 -1.413 19.226 1.00 90.12 89 LEU A CA 1
ATOM 676 C C . LEU A 1 89 ? -6.249 0.048 19.683 1.00 90.12 89 LEU A C 1
ATOM 678 O O . LEU A 1 89 ? -6.767 0.316 20.766 1.00 90.12 89 LEU A O 1
ATOM 682 N N . LEU A 1 90 ? -5.803 0.999 18.857 1.00 88.25 90 LEU A N 1
ATOM 683 C CA . LEU A 1 90 ? -5.934 2.429 19.133 1.00 88.25 90 LEU A CA 1
ATOM 684 C C . LEU A 1 90 ? -7.406 2.861 19.208 1.00 88.25 90 LEU A C 1
ATOM 686 O O . LEU A 1 90 ? -7.761 3.662 20.071 1.00 88.25 90 LEU A O 1
ATOM 690 N N . GLY A 1 91 ? -8.258 2.313 18.338 1.00 87.44 91 GLY A N 1
ATOM 691 C CA . GLY A 1 91 ? -9.700 2.562 18.343 1.00 87.44 91 GLY A CA 1
ATOM 692 C C . GLY A 1 91 ? -10.421 1.961 19.551 1.00 87.44 91 GLY A C 1
ATOM 693 O O . GLY A 1 91 ? -11.360 2.567 20.054 1.00 87.44 91 GLY A O 1
ATOM 694 N N . GLN A 1 92 ? -9.965 0.811 20.058 1.00 85.25 92 GLN A N 1
ATOM 695 C CA . GLN A 1 92 ? -10.558 0.180 21.244 1.00 85.25 92 GLN A CA 1
ATOM 696 C C . GLN A 1 92 ? -10.196 0.876 22.559 1.00 85.25 92 GLN A C 1
ATOM 698 O O . GLN A 1 92 ? -10.962 0.820 23.516 1.00 85.25 92 GLN A O 1
ATOM 703 N N . LYS A 1 93 ? -9.045 1.555 22.625 1.00 72.94 93 LYS A N 1
ATOM 704 C CA . LYS A 1 93 ? -8.571 2.237 23.840 1.00 72.94 93 LYS A CA 1
ATOM 705 C C . LYS A 1 93 ? -9.236 3.603 24.112 1.00 72.94 93 LYS A C 1
ATOM 707 O O . LYS A 1 93 ? -8.655 4.405 24.839 1.00 72.94 93 LYS A O 1
ATOM 712 N N . ARG A 1 94 ? -10.432 3.896 23.576 1.00 50.41 94 ARG A N 1
ATOM 713 C CA . ARG A 1 94 ? -11.159 5.155 23.851 1.00 50.41 94 ARG A CA 1
ATOM 714 C C . ARG A 1 94 ? -12.637 4.952 24.223 1.00 50.41 94 ARG A C 1
ATOM 716 O O . ARG A 1 94 ? -13.436 4.670 23.333 1.00 50.41 94 ARG A O 1
ATOM 723 N N . PRO A 1 95 ? -13.039 5.224 25.478 1.00 49.78 95 PRO A N 1
ATOM 724 C CA . PRO A 1 95 ? -14.206 6.065 25.731 1.00 49.78 95 PRO A CA 1
ATOM 725 C C . PRO A 1 95 ? -13.873 7.523 25.344 1.00 49.78 95 PRO A C 1
ATOM 727 O O . PRO A 1 95 ? -12.747 7.975 25.570 1.00 49.78 95 PRO A O 1
ATOM 730 N N . ILE A 1 96 ? -14.819 8.214 24.695 1.00 48.66 96 ILE A N 1
ATOM 731 C CA . ILE A 1 96 ? -14.795 9.678 24.495 1.00 48.66 96 ILE A CA 1
ATOM 732 C C . ILE A 1 96 ? -15.238 10.336 25.798 1.00 48.66 96 ILE A C 1
ATOM 734 O O . ILE A 1 96 ? -16.217 9.819 26.382 1.00 48.66 96 ILE A O 1
#

Secondary structure (DSSP, 8-state):
---------------------HHHHHHHHHHHHHHHHHTTHHHH-S-HHHHHHT----EE-TTS-EE-TT---THHHHHHHHHHHHHHHHHHT---

Organism: NCBI:txid1851146